Protein AF-A0A923R346-F1 (afdb_monomer_lite)

pLDDT: mean 83.16, std 16.57, range [43.59, 98.19]

Radius of gyration: 21.95 Å; chains: 1; bounding box: 58×22×56 Å

Structure (mmCIF, N/CA/C/O backbone):
data_AF-A0A923R346-F1
#
_entry.id   AF-A0A923R346-F1
#
loop_
_atom_site.group_PDB
_atom_site.id
_atom_site.type_symbol
_atom_site.label_atom_id
_atom_site.label_alt_id
_atom_site.label_comp_id
_atom_site.label_asym_id
_atom_site.label_entity_id
_atom_site.label_seq_id
_atom_site.pdbx_PDB_ins_code
_atom_site.Cartn_x
_atom_site.Cartn_y
_atom_site.Cartn_z
_atom_site.occupancy
_atom_site.B_iso_or_equiv
_atom_site.auth_seq_id
_atom_site.auth_comp_id
_atom_site.auth_asym_id
_atom_site.auth_atom_id
_atom_site.pdbx_PDB_model_num
ATOM 1 N N . MET A 1 1 ? 4.364 10.443 -22.339 1.00 51.78 1 MET A N 1
ATOM 2 C CA . MET A 1 1 ? 5.314 10.294 -23.457 1.00 51.78 1 MET A CA 1
ATOM 3 C C . MET A 1 1 ? 6.487 11.212 -23.181 1.00 51.78 1 MET A C 1
ATOM 5 O O . MET A 1 1 ? 6.257 12.405 -23.038 1.00 51.78 1 MET A O 1
ATOM 9 N N . ILE A 1 2 ? 7.691 10.66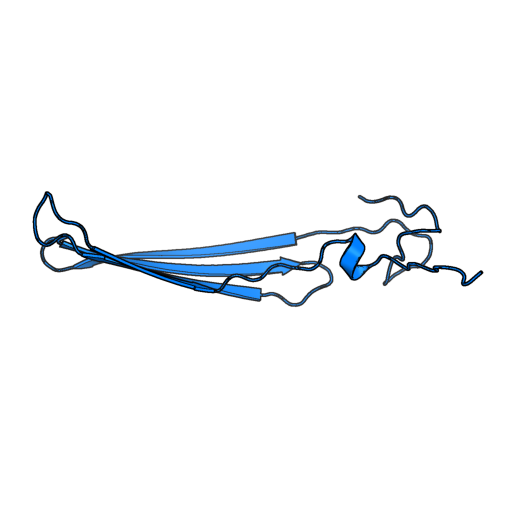5 -23.014 1.00 56.53 2 ILE A N 1
ATOM 10 C CA . ILE A 1 2 ? 8.919 11.462 -22.897 1.00 56.53 2 ILE A CA 1
ATOM 11 C C . ILE A 1 2 ? 9.690 11.306 -24.205 1.00 56.53 2 ILE A C 1
ATOM 13 O O . ILE A 1 2 ? 9.828 10.184 -24.697 1.00 56.53 2 ILE A O 1
ATOM 17 N N . ILE A 1 3 ? 10.138 12.427 -24.769 1.00 57.97 3 ILE A N 1
ATOM 18 C CA . ILE A 1 3 ? 10.929 12.471 -26.000 1.00 57.97 3 ILE A CA 1
ATOM 19 C C . ILE A 1 3 ? 12.411 12.441 -25.591 1.00 57.97 3 ILE A C 1
ATOM 21 O O . ILE A 1 3 ? 12.866 13.384 -24.945 1.00 57.97 3 ILE A O 1
ATOM 25 N N . PRO A 1 4 ? 13.156 11.360 -25.873 1.00 54.12 4 PRO A N 1
ATOM 26 C CA . PRO A 1 4 ? 14.572 11.270 -25.567 1.00 54.12 4 PRO A CA 1
ATOM 27 C C . PRO A 1 4 ? 15.369 12.105 -26.572 1.00 54.12 4 PRO A C 1
ATOM 29 O O . PRO A 1 4 ? 15.370 11.820 -27.764 1.00 54.12 4 PRO A O 1
ATOM 32 N N . ASP A 1 5 ? 16.075 13.114 -26.069 1.00 54.78 5 ASP A N 1
ATOM 33 C CA . ASP A 1 5 ? 16.935 14.035 -26.833 1.00 54.78 5 ASP A CA 1
ATOM 34 C C . ASP A 1 5 ? 18.344 13.458 -27.107 1.00 54.78 5 ASP A C 1
ATOM 36 O O . ASP A 1 5 ? 19.320 14.170 -27.298 1.00 54.78 5 ASP A O 1
ATOM 40 N N . GLY A 1 6 ? 18.509 12.135 -27.009 1.00 52.78 6 GLY A N 1
ATOM 41 C CA . GLY A 1 6 ? 19.792 11.457 -27.238 1.00 52.78 6 GLY A CA 1
ATOM 42 C C . GLY A 1 6 ? 20.893 11.682 -26.184 1.00 52.78 6 GLY A C 1
ATOM 43 O O . GLY A 1 6 ? 21.781 10.842 -26.099 1.00 52.78 6 GLY A O 1
ATOM 44 N N . ASN A 1 7 ? 20.823 12.725 -25.343 1.00 53.69 7 ASN A N 1
ATOM 45 C CA . ASN A 1 7 ? 21.867 13.048 -24.352 1.00 53.69 7 ASN A CA 1
ATOM 46 C C . ASN A 1 7 ? 21.560 12.628 -22.900 1.00 53.69 7 ASN A C 1
ATOM 48 O O . ASN A 1 7 ? 22.478 12.240 -22.186 1.00 53.69 7 ASN A O 1
ATOM 52 N N . TYR A 1 8 ? 20.300 12.698 -22.442 1.00 55.03 8 TYR A N 1
ATOM 53 C CA . TYR A 1 8 ? 19.972 12.568 -21.005 1.00 55.03 8 TYR A CA 1
ATOM 54 C C . TYR A 1 8 ? 19.065 11.393 -20.626 1.00 55.03 8 TYR A C 1
ATOM 56 O O . TYR A 1 8 ? 19.003 11.053 -19.449 1.00 55.03 8 TYR A O 1
ATOM 64 N N . PHE A 1 9 ? 18.368 10.761 -21.575 1.00 58.47 9 PHE A N 1
ATOM 65 C CA . PHE A 1 9 ? 17.452 9.646 -21.299 1.00 58.47 9 PHE A CA 1
ATOM 66 C C . PHE A 1 9 ? 17.705 8.492 -22.267 1.00 58.47 9 PHE A C 1
ATOM 68 O O . PHE A 1 9 ? 17.550 8.653 -23.479 1.00 58.47 9 PHE A O 1
ATOM 75 N N . ILE A 1 10 ? 18.058 7.323 -21.732 1.00 64.06 10 ILE A N 1
ATOM 76 C CA . ILE A 1 10 ? 18.225 6.095 -22.512 1.00 64.06 10 ILE A CA 1
ATOM 77 C C . ILE A 1 10 ? 16.926 5.301 -22.453 1.00 64.06 10 ILE A C 1
ATOM 79 O O . ILE A 1 10 ? 16.426 4.979 -21.379 1.00 64.06 10 ILE A O 1
ATOM 83 N N . ASN A 1 11 ? 16.379 4.950 -23.615 1.00 65.81 11 ASN A N 1
ATOM 84 C CA . ASN A 1 11 ? 15.325 3.948 -23.674 1.00 65.81 11 ASN A CA 1
ATOM 85 C C . ASN A 1 11 ? 15.960 2.554 -23.483 1.00 65.81 11 ASN A C 1
ATOM 87 O O . ASN A 1 11 ? 16.752 2.153 -24.339 1.00 65.81 11 ASN A O 1
ATOM 91 N N . PRO A 1 12 ? 15.636 1.820 -22.399 1.00 64.69 12 PRO A N 1
ATOM 92 C CA . PRO A 1 12 ? 16.261 0.532 -22.089 1.00 64.69 12 PRO A CA 1
ATOM 93 C C . PRO A 1 12 ? 15.865 -0.588 -23.064 1.00 64.69 12 PRO A C 1
ATOM 95 O O . PRO A 1 12 ? 16.568 -1.587 -23.154 1.00 64.69 12 PRO A O 1
ATOM 98 N N . GLU A 1 13 ? 14.749 -0.442 -23.788 1.00 68.31 13 GLU A N 1
ATOM 99 C CA . GLU A 1 13 ? 14.229 -1.459 -24.713 1.00 68.31 13 GLU A CA 1
ATOM 100 C C . GLU A 1 13 ? 14.541 -1.149 -26.183 1.00 68.31 13 GLU A C 1
ATOM 102 O O . GLU A 1 13 ? 14.651 -2.055 -27.007 1.00 68.31 13 GLU A O 1
ATOM 107 N N . SER A 1 14 ? 14.633 0.127 -26.564 1.00 69.56 14 SER A N 1
ATOM 108 C CA . SER A 1 14 ? 14.859 0.533 -27.959 1.00 69.56 14 SER A CA 1
ATOM 109 C C . SER A 1 14 ? 15.602 1.870 -28.045 1.00 69.56 14 SER A C 1
ATOM 111 O O . SER A 1 14 ? 14.957 2.925 -28.014 1.00 69.56 14 SER A O 1
ATOM 113 N N . PRO A 1 15 ? 16.940 1.852 -28.192 1.00 66.75 15 PRO A N 1
ATOM 114 C CA . PRO A 1 15 ? 17.745 3.061 -28.356 1.00 66.75 15 PRO A CA 1
ATOM 115 C C . PRO A 1 15 ? 17.210 3.960 -29.486 1.00 66.75 15 PRO A C 1
ATOM 117 O O . PRO A 1 15 ? 16.891 3.478 -30.571 1.00 66.75 15 PRO A O 1
ATOM 120 N N . GLY A 1 16 ? 17.067 5.264 -29.226 1.00 64.25 16 GLY A N 1
ATOM 121 C CA . GLY A 1 16 ? 16.582 6.251 -30.206 1.00 64.25 16 GLY A CA 1
ATOM 122 C C . GLY A 1 16 ? 15.057 6.351 -30.375 1.00 64.25 16 GLY A C 1
ATOM 123 O O . GLY A 1 16 ? 14.590 7.187 -31.145 1.00 64.25 16 GLY A O 1
ATOM 124 N N . LYS A 1 17 ? 14.258 5.544 -29.658 1.00 67.62 17 LYS A N 1
ATOM 125 C CA . LYS A 1 17 ? 12.786 5.656 -29.634 1.00 67.62 17 LYS A CA 1
ATOM 126 C C . LYS A 1 17 ? 12.267 6.252 -28.330 1.00 67.62 17 LYS A C 1
ATOM 128 O O . LYS A 1 17 ? 12.860 6.059 -27.272 1.00 67.62 17 LYS A O 1
ATOM 133 N N . ASN A 1 18 ? 11.098 6.896 -28.402 1.00 68.19 18 ASN A N 1
ATOM 134 C CA . ASN A 1 18 ? 10.416 7.499 -27.253 1.00 68.19 18 ASN A CA 1
ATOM 135 C C . ASN A 1 18 ? 10.268 6.534 -26.069 1.00 68.19 18 ASN A C 1
ATOM 137 O O . ASN A 1 18 ? 9.796 5.410 -26.244 1.00 68.19 18 ASN A O 1
ATOM 141 N N . LEU A 1 19 ? 10.617 7.000 -24.866 1.00 71.94 19 LEU A N 1
ATOM 142 C CA . LEU A 1 19 ? 10.403 6.255 -23.630 1.00 71.94 19 LEU A CA 1
ATOM 143 C C . LEU A 1 19 ? 8.918 6.354 -23.258 1.00 71.94 19 LEU A C 1
ATOM 145 O O . LEU A 1 19 ? 8.409 7.413 -22.864 1.00 71.94 19 LEU A O 1
ATOM 149 N N . GLN A 1 20 ? 8.208 5.246 -23.438 1.00 74.56 20 GLN A N 1
ATOM 150 C CA . GLN A 1 20 ? 6.834 5.083 -22.977 1.00 74.56 20 GLN A CA 1
ATOM 151 C C . GLN A 1 20 ? 6.874 4.597 -21.532 1.00 74.56 20 GLN A C 1
ATOM 153 O O . GLN A 1 20 ? 7.674 3.738 -21.191 1.00 74.56 20 GLN A O 1
ATOM 158 N N . TYR A 1 21 ? 6.037 5.177 -20.679 1.00 80.25 21 TYR A N 1
ATOM 159 C CA . TYR A 1 21 ? 5.972 4.829 -19.266 1.00 80.25 21 TYR A CA 1
ATOM 160 C C . TYR A 1 21 ? 4.517 4.746 -18.839 1.00 80.25 21 TYR A C 1
ATOM 162 O O . TYR A 1 21 ? 3.757 5.697 -19.042 1.00 80.25 21 TYR A O 1
ATOM 170 N N . TRP A 1 22 ? 4.151 3.644 -18.194 1.00 87.38 22 TRP A N 1
ATOM 171 C CA . TRP A 1 22 ? 2.868 3.506 -17.526 1.00 87.38 22 TRP A CA 1
ATOM 172 C C . TRP A 1 22 ? 3.030 2.948 -16.113 1.00 87.38 22 TRP A C 1
ATOM 174 O O . TRP A 1 22 ? 3.972 2.223 -15.778 1.00 87.38 22 TRP A O 1
ATOM 184 N N . LYS A 1 23 ? 2.058 3.295 -15.273 1.00 90.94 23 LYS A N 1
ATOM 185 C CA . LYS A 1 23 ? 1.899 2.757 -13.930 1.00 90.94 23 LYS A CA 1
ATOM 186 C C . LYS A 1 23 ? 0.429 2.438 -13.719 1.00 90.94 23 LYS A C 1
ATOM 188 O O . LYS A 1 23 ? -0.430 3.262 -14.017 1.00 90.94 23 LYS A O 1
ATOM 193 N N . VAL A 1 24 ? 0.154 1.260 -13.181 1.00 95.19 24 VAL A N 1
ATOM 194 C CA . VAL A 1 24 ? -1.185 0.844 -12.768 1.00 95.19 24 VAL A CA 1
ATOM 195 C C . VAL A 1 24 ? -1.125 0.380 -11.324 1.00 95.19 24 VAL A C 1
ATOM 197 O O . VAL A 1 24 ? -0.088 -0.072 -10.841 1.00 95.19 24 VAL A O 1
ATOM 200 N N . GLY A 1 25 ? -2.230 0.494 -10.609 1.00 94.94 25 GLY A N 1
ATOM 201 C CA . GLY A 1 25 ? -2.314 -0.014 -9.254 1.00 94.94 25 GLY A CA 1
ATOM 202 C C . GLY A 1 25 ? -3.749 -0.288 -8.862 1.00 94.94 25 GLY A C 1
ATOM 203 O O . GLY A 1 25 ? -4.683 0.266 -9.437 1.00 94.94 25 GLY A O 1
ATOM 204 N N . GLY A 1 26 ? -3.898 -1.151 -7.870 1.00 97.31 26 GLY A N 1
ATOM 205 C CA . GLY A 1 26 ? -5.171 -1.500 -7.267 1.00 97.31 26 GLY A CA 1
ATOM 206 C C . GLY A 1 26 ? -5.026 -1.570 -5.757 1.00 97.31 26 GLY A C 1
ATOM 207 O O . GLY A 1 26 ? -3.930 -1.773 -5.227 1.00 97.31 26 GLY A O 1
ATOM 208 N N . PHE A 1 27 ? -6.132 -1.389 -5.048 1.00 97.25 27 PHE A N 1
ATOM 209 C CA . PHE A 1 27 ? -6.156 -1.566 -3.606 1.00 97.25 27 PHE A CA 1
ATOM 210 C C . PHE A 1 27 ? -7.464 -2.197 -3.158 1.00 97.25 27 PHE A C 1
ATOM 212 O O . PHE A 1 27 ? -8.506 -2.030 -3.789 1.00 97.25 27 PHE A O 1
ATOM 219 N N . VAL A 1 28 ? -7.388 -2.899 -2.036 1.00 98.19 28 VAL A N 1
ATOM 220 C CA . VAL A 1 28 ? -8.541 -3.407 -1.302 1.00 98.19 28 VAL A CA 1
ATOM 221 C C . VAL A 1 28 ? -8.473 -2.890 0.125 1.00 98.19 28 VAL A C 1
ATOM 223 O O . VAL A 1 28 ? -7.394 -2.763 0.709 1.00 98.19 28 VAL A O 1
ATOM 226 N N . GLN A 1 29 ? -9.632 -2.560 0.681 1.00 97.69 29 GLN A N 1
ATOM 227 C CA . GLN A 1 29 ? -9.753 -2.027 2.029 1.00 97.69 29 GLN A CA 1
ATOM 228 C C . GLN A 1 29 ? -10.883 -2.738 2.763 1.00 97.69 29 GLN A C 1
ATOM 230 O O . GLN A 1 29 ? -12.003 -2.815 2.267 1.00 97.69 29 GLN A O 1
ATOM 235 N N . ALA A 1 30 ? -10.592 -3.189 3.978 1.00 98.00 30 ALA A N 1
ATOM 236 C CA . ALA A 1 30 ? -11.567 -3.743 4.901 1.00 98.00 30 ALA A CA 1
ATOM 237 C C . ALA A 1 30 ? -11.571 -2.918 6.189 1.00 98.00 30 ALA A C 1
ATOM 239 O O . ALA A 1 30 ? -10.525 -2.521 6.706 1.00 98.00 30 ALA A O 1
ATOM 240 N N . THR A 1 31 ? -12.762 -2.633 6.706 1.00 97.81 31 THR A N 1
ATOM 241 C CA . THR A 1 31 ? -12.938 -1.935 7.982 1.00 97.81 31 THR A CA 1
ATOM 242 C C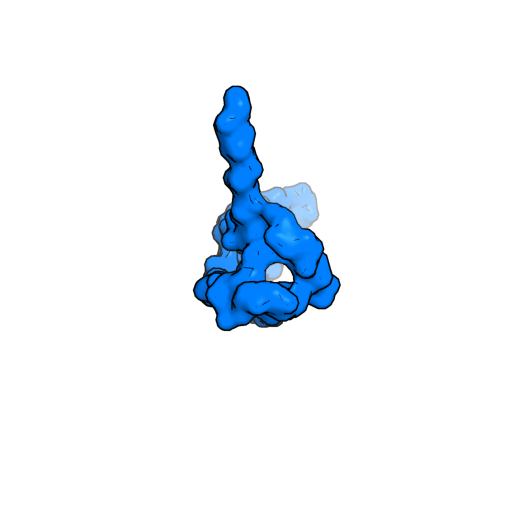 . THR A 1 31 ? -13.913 -2.722 8.826 1.00 97.81 31 THR A C 1
ATOM 244 O O . THR A 1 31 ? -14.963 -3.122 8.329 1.00 97.81 31 THR A O 1
ATOM 247 N N . LYS A 1 32 ? -13.573 -2.931 10.094 1.00 97.06 32 LYS A N 1
ATOM 248 C CA . LYS A 1 32 ? -14.445 -3.607 11.043 1.00 97.06 32 LYS A CA 1
ATOM 249 C C . LYS A 1 32 ? -14.482 -2.850 12.358 1.00 97.06 32 LYS A C 1
ATOM 251 O O . LYS A 1 32 ? -13.463 -2.333 12.817 1.00 97.06 32 LYS A O 1
ATOM 256 N N . TYR A 1 33 ? -15.677 -2.79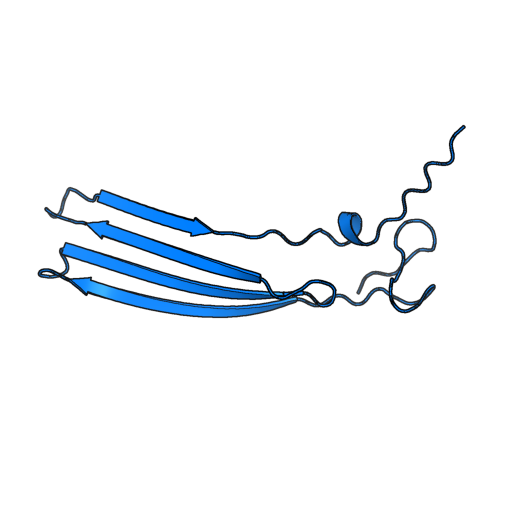3 12.921 1.00 96.75 33 TYR A N 1
ATOM 257 C CA . TYR A 1 33 ? -15.956 -2.206 14.217 1.00 96.75 33 TYR A CA 1
ATOM 258 C C . TYR A 1 33 ? -16.177 -3.331 15.229 1.00 96.75 33 TYR A C 1
ATOM 260 O O . TYR A 1 33 ? -16.698 -4.395 14.885 1.00 96.75 33 TYR A O 1
ATOM 268 N N . PHE A 1 34 ? -15.717 -3.115 16.454 1.00 94.12 34 PHE A N 1
ATOM 269 C CA . PHE A 1 34 ? -15.795 -4.064 17.556 1.00 94.12 34 PHE A CA 1
ATOM 270 C C . PHE A 1 34 ? -16.135 -3.327 18.852 1.00 94.12 34 PHE A C 1
ATOM 272 O O . PHE A 1 34 ? -15.840 -2.138 18.980 1.00 94.12 34 PHE A O 1
ATOM 279 N N . VAL A 1 35 ? -16.679 -4.074 19.820 1.00 90.62 35 VAL A N 1
ATOM 280 C CA . VAL A 1 35 ? -16.995 -3.608 21.183 1.00 90.62 35 VAL A CA 1
ATOM 281 C C . VAL A 1 35 ? -17.850 -2.338 21.148 1.00 90.62 35 VAL A C 1
ATOM 283 O O . VAL A 1 35 ? -17.359 -1.255 21.450 1.00 90.62 35 VAL A O 1
ATOM 286 N N . ASP A 1 36 ? -19.108 -2.469 20.720 1.00 91.31 36 ASP A N 1
ATOM 287 C CA . ASP A 1 36 ? -20.064 -1.353 20.606 1.00 91.31 36 ASP A CA 1
ATOM 288 C C . ASP A 1 36 ? -19.481 -0.138 19.861 1.00 91.31 36 ASP A C 1
ATOM 290 O O . ASP A 1 36 ? -19.550 1.001 20.320 1.00 91.31 36 ASP A O 1
ATOM 294 N N . ASP A 1 37 ? -18.819 -0.410 18.733 1.00 90.75 37 ASP A N 1
ATOM 295 C CA . ASP A 1 37 ? -18.135 0.562 17.871 1.00 90.75 37 ASP A CA 1
ATOM 296 C C . ASP A 1 37 ? -16.983 1.355 18.515 1.00 90.75 37 ASP A C 1
ATOM 298 O O . ASP A 1 37 ? -16.430 2.266 17.891 1.00 90.75 37 ASP A O 1
ATOM 302 N N . LYS A 1 38 ? -16.538 0.978 19.720 1.00 94.12 38 LYS A N 1
ATOM 303 C CA . LYS A 1 38 ? -15.412 1.626 20.411 1.00 94.12 38 LYS A CA 1
ATOM 304 C C . LYS A 1 38 ? -14.065 1.296 19.789 1.00 94.12 38 LYS A C 1
ATOM 306 O O . LYS A 1 38 ? -13.125 2.069 19.944 1.00 94.12 38 LYS A O 1
ATOM 311 N N . ILE A 1 39 ? -13.928 0.159 19.108 1.00 96.06 39 ILE A N 1
ATOM 312 C CA . ILE A 1 39 ? -12.692 -0.220 18.418 1.00 96.06 39 ILE A CA 1
ATOM 313 C C . ILE A 1 39 ? -12.962 -0.292 16.922 1.00 96.06 39 ILE A C 1
ATOM 315 O O . ILE A 1 39 ? -13.739 -1.119 16.455 1.00 96.06 39 ILE A O 1
ATOM 319 N N . LYS A 1 40 ? -12.253 0.527 16.151 1.00 97.19 40 LYS A N 1
ATOM 320 C CA . LYS A 1 40 ? -12.256 0.492 14.690 1.00 97.19 40 LYS A CA 1
ATOM 321 C C . LYS A 1 40 ? -10.918 -0.026 14.191 1.00 97.19 40 LYS A C 1
ATOM 323 O O . LYS A 1 40 ? -9.888 0.608 14.404 1.00 97.19 40 LYS A O 1
ATOM 328 N N . ILE A 1 41 ? -10.947 -1.133 13.463 1.00 97.62 41 ILE A N 1
ATOM 329 C CA . ILE A 1 41 ? -9.782 -1.681 12.770 1.00 97.62 41 ILE A CA 1
ATOM 330 C C . ILE A 1 41 ? -9.960 -1.454 11.274 1.00 97.62 41 ILE A C 1
ATOM 332 O O . ILE A 1 41 ? -11.011 -1.744 10.701 1.00 97.62 41 ILE A O 1
ATOM 336 N N . ASN A 1 42 ? -8.926 -0.930 10.632 1.00 98.12 42 ASN A N 1
ATOM 337 C CA . ASN A 1 42 ? -8.862 -0.721 9.197 1.00 98.12 42 ASN A CA 1
ATOM 338 C C . ASN A 1 42 ? -7.611 -1.396 8.643 1.00 98.12 42 ASN A C 1
ATOM 340 O O . ASN A 1 42 ? -6.502 -1.110 9.091 1.00 98.12 42 ASN A O 1
ATOM 344 N N . ALA A 1 43 ? -7.797 -2.255 7.649 1.00 97.62 43 ALA A N 1
ATOM 345 C CA . ALA A 1 43 ? -6.724 -2.893 6.909 1.00 97.62 43 ALA A CA 1
ATOM 346 C C . ALA A 1 43 ? -6.844 -2.515 5.433 1.00 97.62 43 ALA A C 1
ATOM 348 O O . ALA A 1 43 ? -7.934 -2.524 4.859 1.00 97.62 43 ALA A O 1
ATOM 349 N N . VAL A 1 44 ? -5.717 -2.169 4.825 1.00 97.88 44 VAL A N 1
ATOM 350 C CA . VAL A 1 44 ? -5.603 -1.838 3.409 1.00 97.88 44 VAL A CA 1
ATOM 351 C C . VAL A 1 44 ? -4.438 -2.610 2.828 1.00 97.88 44 VAL A C 1
ATOM 353 O O . VAL A 1 44 ? -3.356 -2.657 3.413 1.00 97.88 44 VAL A O 1
ATOM 356 N N . LEU A 1 45 ? -4.660 -3.177 1.652 1.00 97.38 45 LEU A N 1
ATOM 357 C CA . LEU A 1 45 ? -3.624 -3.798 0.854 1.00 97.38 45 LEU A CA 1
ATOM 358 C C . LEU A 1 45 ? -3.616 -3.137 -0.517 1.00 97.38 45 LEU A C 1
ATOM 360 O O . LEU A 1 45 ? -4.642 -3.103 -1.195 1.00 97.38 45 LEU A O 1
ATOM 364 N N . ARG A 1 46 ? -2.468 -2.592 -0.914 1.00 97.19 46 ARG A N 1
ATOM 365 C CA . ARG A 1 46 ? -2.289 -1.929 -2.206 1.00 97.19 46 ARG A CA 1
ATOM 366 C C . ARG A 1 46 ? -1.196 -2.621 -3.007 1.00 97.19 46 ARG A C 1
ATOM 368 O O . ARG A 1 46 ? -0.156 -2.963 -2.455 1.00 97.19 46 ARG A O 1
ATOM 375 N N . ILE A 1 47 ? -1.427 -2.790 -4.303 1.00 96.19 47 ILE A N 1
ATOM 376 C CA . ILE A 1 47 ? -0.442 -3.283 -5.264 1.00 96.19 47 ILE A CA 1
ATOM 377 C C . ILE A 1 47 ? -0.255 -2.213 -6.330 1.00 96.19 47 ILE A C 1
ATOM 379 O O . ILE A 1 47 ? -1.224 -1.751 -6.930 1.00 96.19 47 ILE A O 1
ATOM 383 N N . ASP A 1 48 ? 0.992 -1.839 -6.585 1.00 96.06 48 ASP A N 1
ATOM 384 C CA . ASP A 1 48 ? 1.365 -0.933 -7.667 1.00 96.06 48 ASP A CA 1
ATOM 385 C C . ASP A 1 48 ? 2.328 -1.642 -8.617 1.00 96.06 48 ASP A C 1
ATOM 387 O O . ASP A 1 48 ? 3.332 -2.194 -8.172 1.00 96.06 48 ASP A O 1
ATOM 391 N N . LYS A 1 49 ? 2.059 -1.586 -9.922 1.00 93.62 49 LYS A N 1
ATOM 392 C CA . LYS A 1 49 ? 2.948 -2.049 -10.990 1.00 93.62 49 LYS A CA 1
ATOM 393 C C . LYS A 1 49 ? 3.361 -0.868 -11.852 1.00 93.62 49 LYS A C 1
ATOM 395 O O . LYS A 1 49 ? 2.544 -0.059 -12.283 1.00 93.62 49 LYS A O 1
ATOM 400 N N . ASN A 1 50 ? 4.651 -0.799 -12.112 1.00 91.31 50 ASN A N 1
ATOM 401 C CA . ASN A 1 50 ? 5.267 0.140 -13.029 1.00 91.31 50 ASN A CA 1
ATOM 402 C C . ASN A 1 50 ? 5.842 -0.673 -14.196 1.00 91.31 50 ASN A C 1
ATOM 404 O O . ASN A 1 50 ? 6.312 -1.788 -13.974 1.00 91.31 50 ASN A O 1
ATOM 408 N N . GLN A 1 51 ? 5.767 -0.148 -15.417 1.00 86.94 51 GLN A N 1
ATOM 409 C CA . GLN A 1 51 ? 6.202 -0.833 -16.637 1.00 86.94 51 GLN A CA 1
ATOM 410 C C . GLN A 1 51 ? 7.570 -1.517 -16.492 1.00 86.94 51 GLN A C 1
ATOM 412 O O . GLN A 1 51 ? 7.700 -2.691 -16.827 1.00 86.94 51 GLN A O 1
ATOM 417 N N . TYR A 1 52 ? 8.545 -0.817 -15.909 1.00 84.31 52 TYR A N 1
ATOM 418 C CA . TYR A 1 52 ? 9.939 -1.267 -15.839 1.00 84.31 52 TYR A CA 1
ATOM 419 C C . TYR A 1 52 ? 10.373 -1.805 -14.469 1.00 84.31 52 TYR A C 1
ATOM 421 O O . TYR A 1 52 ? 11.532 -2.157 -14.287 1.00 84.31 52 TYR A O 1
ATOM 429 N N . PHE A 1 53 ? 9.467 -1.862 -13.490 1.00 87.94 53 PHE A N 1
ATOM 430 C CA . PHE A 1 53 ? 9.785 -2.330 -12.138 1.00 87.94 53 PHE A CA 1
ATOM 431 C C . PHE A 1 53 ? 8.819 -3.419 -11.690 1.00 87.94 53 PHE A C 1
ATOM 433 O O . PHE A 1 53 ? 7.656 -3.459 -12.101 1.00 87.94 53 PHE A O 1
ATOM 440 N N . ASP A 1 54 ? 9.275 -4.299 -10.806 1.00 92.06 54 ASP A N 1
ATOM 441 C CA . ASP A 1 54 ? 8.410 -5.327 -10.236 1.00 92.06 54 ASP A CA 1
ATOM 442 C C . ASP A 1 54 ? 7.236 -4.720 -9.465 1.00 92.06 54 ASP A C 1
ATOM 444 O O . ASP A 1 54 ? 7.385 -3.656 -8.851 1.00 92.06 54 ASP A O 1
ATOM 448 N N . PRO A 1 55 ? 6.063 -5.378 -9.480 1.00 93.62 55 PRO A N 1
ATOM 449 C CA . PRO A 1 55 ? 4.950 -4.940 -8.662 1.00 93.62 55 PRO A CA 1
ATOM 450 C C . PRO A 1 55 ? 5.343 -4.890 -7.180 1.00 93.62 55 PRO A C 1
ATOM 452 O O . PRO A 1 55 ? 6.087 -5.739 -6.685 1.00 93.62 55 PRO A O 1
ATOM 455 N N . LYS A 1 56 ? 4.832 -3.893 -6.456 1.00 95.75 56 LYS A N 1
ATOM 456 C CA . LYS A 1 56 ? 5.124 -3.689 -5.033 1.00 95.75 56 LYS A CA 1
ATOM 457 C C . LYS A 1 56 ? 3.852 -3.705 -4.207 1.00 95.75 56 LYS A C 1
ATOM 459 O O . LYS A 1 56 ? 2.878 -3.028 -4.539 1.00 95.75 56 LYS A O 1
ATOM 464 N N . LEU A 1 57 ? 3.901 -4.483 -3.129 1.00 95.88 57 LEU A N 1
ATOM 465 C CA . LEU A 1 57 ? 2.843 -4.612 -2.139 1.00 95.88 57 LEU A CA 1
ATOM 466 C C . LEU A 1 57 ? 3.050 -3.579 -1.028 1.00 95.88 57 LEU A C 1
ATOM 468 O O . LEU A 1 57 ? 4.133 -3.487 -0.457 1.00 95.88 57 LEU A O 1
ATOM 472 N N . ASN A 1 58 ? 2.002 -2.827 -0.711 1.00 96.44 58 ASN A N 1
ATOM 473 C CA . ASN A 1 58 ? 2.000 -1.780 0.303 1.00 96.44 58 ASN A CA 1
ATOM 474 C C . ASN A 1 58 ? 0.864 -2.057 1.303 1.00 96.44 58 ASN A C 1
ATOM 476 O O . ASN A 1 58 ? -0.280 -1.645 1.068 1.00 96.44 58 ASN A O 1
ATOM 480 N N . PRO A 1 59 ? 1.132 -2.817 2.380 1.00 97.19 59 PRO A N 1
ATOM 481 C CA . PRO A 1 59 ? 0.162 -3.056 3.439 1.00 97.19 59 PRO A CA 1
ATOM 482 C C . PRO A 1 59 ? 0.056 -1.861 4.396 1.00 97.19 59 PRO A C 1
ATOM 484 O O . PRO A 1 59 ? 1.048 -1.216 4.748 1.00 97.19 59 PRO A O 1
ATOM 487 N N . ARG A 1 60 ? -1.160 -1.606 4.884 1.00 97.75 60 ARG A N 1
ATOM 488 C CA . ARG A 1 60 ? -1.442 -0.673 5.978 1.00 97.75 60 ARG A CA 1
ATOM 489 C C . ARG A 1 60 ? -2.475 -1.271 6.918 1.00 97.75 60 ARG A C 1
ATOM 491 O O . ARG A 1 60 ? -3.540 -1.695 6.483 1.00 97.75 60 ARG A O 1
ATOM 498 N N . ILE A 1 61 ? -2.201 -1.203 8.212 1.00 97.44 61 ILE A N 1
ATOM 499 C CA . ILE A 1 61 ? -3.156 -1.514 9.269 1.00 97.44 61 ILE A CA 1
ATOM 500 C C . ILE A 1 61 ? -3.253 -0.332 10.230 1.00 97.44 61 ILE A C 1
ATOM 502 O O . ILE A 1 61 ? -2.255 0.292 10.584 1.00 97.44 61 ILE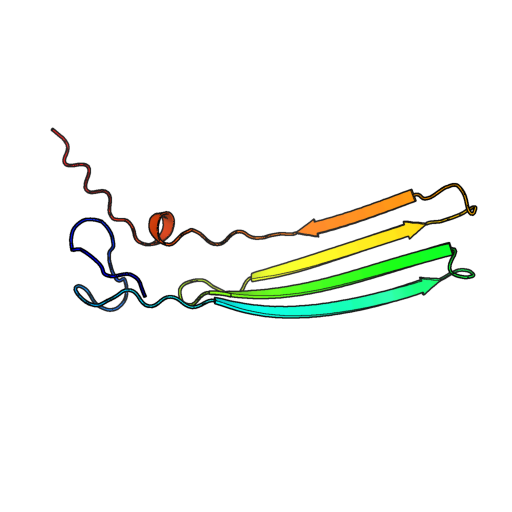 A O 1
ATOM 506 N N . SER A 1 62 ? -4.467 0.014 10.639 1.00 97.56 62 SER A N 1
ATOM 507 C CA . SER A 1 62 ? -4.704 1.023 11.667 1.00 97.56 62 SER A CA 1
ATOM 508 C C . SER A 1 62 ? -5.812 0.594 12.612 1.00 97.56 62 SER A C 1
ATOM 510 O O . SER A 1 62 ? -6.781 -0.048 12.212 1.00 97.56 62 SER A O 1
ATOM 512 N N . ILE A 1 63 ? -5.640 0.952 13.876 1.00 97.31 63 ILE A N 1
ATOM 513 C CA . ILE A 1 63 ? -6.563 0.682 14.966 1.00 97.31 63 ILE A CA 1
ATOM 514 C C . ILE A 1 63 ? -6.862 2.018 15.631 1.00 97.31 63 ILE A C 1
ATOM 516 O O . ILE A 1 63 ? -5.955 2.792 15.944 1.00 97.31 63 ILE A O 1
ATOM 520 N N . VAL A 1 64 ? -8.143 2.288 15.831 1.00 96.94 64 VAL A N 1
ATOM 521 C CA . VAL A 1 64 ? -8.634 3.417 16.612 1.00 96.94 64 VAL A CA 1
ATOM 522 C C . VAL A 1 64 ? -9.442 2.853 17.764 1.00 96.94 64 VAL A C 1
ATOM 524 O O . VAL A 1 64 ? -10.356 2.067 17.538 1.00 96.94 64 VAL A O 1
ATOM 527 N N . TYR A 1 65 ? -9.095 3.250 18.980 1.00 95.88 65 TYR A N 1
ATOM 528 C CA . TYR A 1 65 ? -9.836 2.924 20.185 1.00 95.88 65 TYR A CA 1
ATOM 529 C C . TYR A 1 65 ? -10.403 4.197 20.804 1.00 95.88 65 TYR A C 1
ATOM 531 O O . TYR A 1 65 ? -9.667 5.137 21.106 1.00 95.88 65 TYR A O 1
ATOM 539 N N . THR A 1 66 ? -11.711 4.204 21.006 1.00 95.50 66 THR A N 1
ATOM 540 C CA . THR A 1 66 ? -12.490 5.306 21.559 1.00 95.50 66 THR A CA 1
ATOM 541 C C . THR A 1 66 ? -13.166 4.814 22.842 1.00 95.50 66 THR A C 1
ATOM 543 O O . THR A 1 66 ? -14.321 4.389 22.802 1.00 95.50 66 THR A O 1
ATOM 546 N N . PRO A 1 67 ? -12.457 4.801 23.988 1.00 89.94 67 PRO A N 1
ATOM 547 C CA . PRO A 1 67 ? -13.031 4.357 25.260 1.00 89.94 67 PRO A CA 1
ATOM 548 C C . PRO A 1 67 ? -14.219 5.219 25.701 1.00 89.94 67 PRO A C 1
ATOM 550 O O . PRO A 1 67 ? -15.200 4.694 26.221 1.00 89.94 67 PRO A O 1
ATOM 553 N N . GLU A 1 68 ? -14.125 6.528 25.459 1.00 90.25 68 GLU A N 1
ATOM 554 C CA . GLU A 1 68 ? -15.110 7.545 25.821 1.00 90.25 68 GLU A CA 1
ATOM 555 C C . GLU A 1 68 ? -15.233 8.545 24.668 1.00 90.25 68 GLU A C 1
ATOM 557 O O . GLU A 1 68 ? -14.268 8.757 23.931 1.00 90.25 68 GLU A O 1
ATOM 562 N N . LYS A 1 69 ? -16.376 9.228 24.522 1.00 85.75 69 LYS A N 1
ATOM 563 C CA . LYS A 1 69 ? -16.635 10.114 23.363 1.00 85.75 69 LYS A CA 1
ATOM 564 C C . LYS A 1 69 ? -15.572 11.203 23.138 1.00 85.75 69 LYS A C 1
ATOM 566 O O . LYS A 1 69 ? -15.440 11.708 22.026 1.00 85.75 69 LYS A O 1
ATOM 571 N N . LYS A 1 70 ? -14.824 11.578 24.182 1.00 92.19 70 LYS A N 1
ATOM 572 C CA . LYS A 1 70 ? -13.799 12.636 24.152 1.00 92.19 70 LYS A CA 1
ATOM 573 C C . LYS A 1 70 ? -12.357 12.123 24.066 1.00 92.19 70 LYS A C 1
ATOM 575 O O . LYS A 1 70 ? -11.450 12.933 23.894 1.00 92.19 70 LYS A O 1
ATOM 580 N N . HIS A 1 71 ? -12.126 10.814 24.152 1.00 92.31 71 HIS A N 1
ATOM 581 C CA . HIS A 1 71 ? -10.781 10.237 24.157 1.00 92.31 71 HIS A CA 1
ATOM 582 C C . HIS A 1 71 ? -10.628 9.240 23.016 1.00 92.31 71 HIS A C 1
ATOM 584 O O . HIS A 1 71 ? -11.412 8.307 22.889 1.00 92.31 71 HIS A O 1
ATOM 590 N N . ASN A 1 72 ? -9.607 9.440 22.182 1.00 93.62 72 ASN A N 1
ATOM 591 C CA . ASN A 1 72 ? -9.331 8.591 21.032 1.00 93.62 72 ASN A CA 1
ATOM 592 C C . ASN A 1 72 ? -7.844 8.252 20.997 1.00 93.62 72 ASN A C 1
ATOM 594 O O . ASN A 1 72 ? -7.000 9.144 20.945 1.00 93.62 72 ASN A O 1
ATOM 598 N N . PHE A 1 73 ? -7.538 6.964 20.971 1.00 96.19 73 PHE A N 1
ATOM 599 C CA . PHE A 1 73 ? -6.193 6.438 20.800 1.00 96.19 73 PHE A CA 1
ATOM 600 C C . PHE A 1 73 ? -6.083 5.832 19.409 1.00 96.19 73 PHE A C 1
ATOM 602 O O . PHE A 1 73 ? -6.962 5.086 18.979 1.00 96.19 73 PHE A O 1
ATOM 609 N N . ARG A 1 74 ? -5.014 6.158 18.682 1.00 96.19 74 ARG A N 1
ATOM 610 C CA . ARG A 1 74 ? -4.781 5.637 17.335 1.00 96.19 74 ARG A CA 1
ATOM 611 C C . ARG A 1 74 ? -3.388 5.046 17.238 1.00 96.19 74 ARG A C 1
ATOM 613 O O . ARG A 1 74 ? -2.410 5.726 17.524 1.00 96.19 74 ARG A O 1
ATOM 620 N N . ALA A 1 75 ? -3.324 3.816 16.751 1.00 97.44 75 ALA A N 1
ATOM 621 C CA . ALA A 1 75 ? -2.090 3.166 16.348 1.00 97.44 75 ALA A CA 1
ATOM 622 C C . ALA A 1 75 ? -2.201 2.773 14.875 1.00 97.44 75 ALA A C 1
ATOM 624 O O . ALA A 1 75 ? -3.242 2.298 14.420 1.00 97.44 75 ALA A O 1
ATOM 625 N N . SER A 1 76 ? -1.140 2.982 14.106 1.00 96.94 76 SER A N 1
ATOM 626 C CA . SER A 1 76 ? -1.110 2.588 12.702 1.00 96.94 76 SER A CA 1
ATOM 627 C C . SER A 1 76 ? 0.277 2.149 12.293 1.00 96.94 76 SER A C 1
ATOM 629 O O . SER A 1 76 ? 1.262 2.779 12.667 1.00 96.94 76 SER A O 1
ATOM 631 N N . PHE A 1 77 ? 0.324 1.117 11.466 1.00 96.81 77 PHE A N 1
ATOM 632 C CA . PHE A 1 77 ? 1.528 0.632 10.825 1.00 96.81 77 PHE A CA 1
ATOM 633 C C . PHE A 1 77 ? 1.288 0.573 9.319 1.00 96.81 77 PHE A C 1
ATOM 635 O O . PHE A 1 77 ? 0.271 0.048 8.861 1.00 96.81 77 PHE A O 1
ATOM 642 N N . GLN A 1 78 ? 2.208 1.135 8.541 1.00 96.38 78 GLN A N 1
ATOM 643 C CA . GLN A 1 78 ? 2.142 1.091 7.088 1.00 96.38 78 GLN A CA 1
ATOM 644 C C . GLN A 1 78 ? 3.531 0.925 6.498 1.00 96.38 78 GLN A C 1
ATOM 646 O O . GLN A 1 78 ? 4.490 1.533 6.972 1.00 96.38 78 GLN A O 1
ATOM 651 N N . GLN A 1 79 ? 3.607 0.145 5.429 1.00 94.62 79 GLN A N 1
ATOM 652 C CA . GLN A 1 79 ? 4.793 0.046 4.600 1.00 94.62 79 GLN A CA 1
ATOM 653 C C . GLN A 1 79 ? 4.491 0.683 3.246 1.00 94.62 79 GLN A C 1
ATOM 655 O O . GLN A 1 79 ? 3.482 0.378 2.610 1.00 94.62 79 GLN A O 1
ATOM 660 N N . GLY A 1 80 ? 5.359 1.605 2.839 1.00 91.06 80 GLY A N 1
ATOM 661 C CA . GLY A 1 80 ? 5.273 2.299 1.562 1.00 91.06 80 GLY A CA 1
ATOM 662 C C . GLY A 1 80 ? 6.531 2.072 0.737 1.00 91.06 80 GLY A C 1
ATOM 663 O O . GLY A 1 80 ? 7.630 1.994 1.283 1.00 91.06 80 GLY A O 1
ATOM 664 N N . TYR A 1 81 ? 6.368 2.003 -0.579 1.00 90.81 81 TYR A N 1
ATOM 665 C CA . TYR A 1 81 ? 7.464 1.914 -1.532 1.00 90.81 81 TYR A CA 1
ATOM 666 C C . TYR A 1 81 ? 7.405 3.053 -2.551 1.00 90.81 81 TYR A C 1
ATOM 668 O O . TYR A 1 81 ? 6.355 3.341 -3.133 1.00 90.81 81 TYR A O 1
ATOM 676 N N . ARG A 1 82 ? 8.561 3.676 -2.805 1.00 90.38 82 ARG A N 1
ATOM 677 C CA . ARG A 1 82 ? 8.739 4.685 -3.851 1.00 90.38 82 ARG A CA 1
ATOM 678 C C . ARG A 1 82 ? 9.502 4.064 -5.013 1.00 90.38 82 ARG A C 1
ATOM 680 O O . ARG A 1 82 ? 10.646 3.652 -4.853 1.00 90.38 82 ARG A O 1
ATOM 687 N N . PHE A 1 83 ? 8.875 4.038 -6.185 1.00 89.19 83 PHE A N 1
ATOM 688 C CA . PHE A 1 83 ? 9.585 3.689 -7.411 1.00 89.19 83 PHE A CA 1
ATOM 689 C C . PHE A 1 83 ? 10.599 4.786 -7.763 1.00 89.19 83 PHE A C 1
ATOM 691 O O . PHE A 1 83 ? 10.293 5.968 -7.552 1.00 89.19 83 PHE A O 1
ATOM 698 N N . PRO A 1 84 ? 11.765 4.422 -8.322 1.00 85.50 84 PRO A N 1
ATOM 699 C CA . PRO A 1 84 ? 12.671 5.394 -8.913 1.00 85.50 84 PRO A CA 1
ATOM 700 C C . PRO A 1 84 ? 11.937 6.248 -9.949 1.00 85.50 84 PRO A C 1
ATOM 702 O O . PRO A 1 84 ? 11.059 5.770 -10.676 1.00 85.50 84 PRO A O 1
ATOM 705 N N . SER A 1 85 ? 12.274 7.529 -9.988 1.00 83.38 85 SER A N 1
ATOM 706 C CA . SER A 1 85 ? 11.852 8.430 -11.051 1.00 83.38 85 SER A CA 1
ATOM 707 C C . SER A 1 85 ? 12.461 7.998 -12.386 1.00 83.38 85 SER A C 1
ATOM 709 O O . SER A 1 85 ? 13.442 7.259 -12.436 1.00 83.38 85 SER A O 1
ATOM 711 N N . LEU A 1 86 ? 11.894 8.490 -13.489 1.00 79.25 86 LEU A N 1
ATOM 712 C CA . LEU A 1 86 ? 12.417 8.205 -14.828 1.00 79.25 86 LEU A CA 1
ATOM 713 C C . LEU A 1 86 ? 13.863 8.686 -15.005 1.00 79.25 86 LEU A C 1
ATOM 715 O O . LEU A 1 86 ? 14.634 8.033 -15.694 1.00 79.25 86 LEU A O 1
ATOM 719 N N . PHE A 1 87 ? 14.245 9.779 -14.340 1.00 75.62 87 PHE A N 1
ATOM 720 C CA . PHE A 1 87 ? 15.628 10.249 -14.319 1.00 75.62 87 PHE A CA 1
ATOM 721 C C . PHE A 1 87 ? 16.532 9.308 -13.509 1.00 75.62 87 PHE A C 1
ATOM 723 O O . PHE A 1 87 ? 17.549 8.862 -14.021 1.00 75.62 87 PHE A O 1
ATOM 730 N N . GLU A 1 88 ? 16.144 8.916 -12.291 1.00 79.25 88 GLU A N 1
ATOM 731 C CA . GLU A 1 88 ? 16.933 7.967 -11.478 1.00 79.25 88 GLU A CA 1
ATOM 732 C C . GLU A 1 88 ? 17.102 6.599 -12.163 1.00 79.25 88 GLU A C 1
ATOM 734 O O . GLU A 1 88 ? 18.109 5.931 -11.961 1.00 79.25 88 GLU A O 1
ATOM 739 N N . ALA A 1 89 ? 16.113 6.173 -12.951 1.00 75.56 89 ALA A N 1
ATOM 740 C CA . ALA A 1 89 ? 16.099 4.867 -13.603 1.00 75.56 89 ALA A CA 1
ATOM 741 C C . ALA A 1 89 ? 16.801 4.839 -14.970 1.00 75.56 89 ALA A C 1
ATOM 743 O O . ALA A 1 89 ? 17.367 3.813 -15.337 1.00 75.56 89 ALA A O 1
ATOM 744 N N . PHE A 1 90 ? 16.716 5.932 -15.737 1.00 75.25 90 PHE A N 1
ATOM 745 C CA . PHE A 1 90 ? 17.069 5.943 -17.163 1.00 75.25 90 PHE A CA 1
ATOM 746 C C . PHE A 1 90 ? 17.942 7.124 -17.586 1.00 75.25 90 PHE A C 1
ATOM 748 O O . PHE A 1 90 ? 18.209 7.276 -18.783 1.00 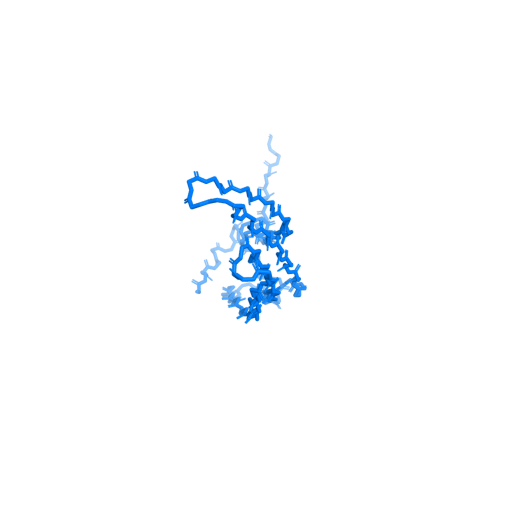75.25 90 PHE A O 1
ATOM 755 N N . SER A 1 91 ? 18.385 7.966 -16.648 1.00 69.88 91 SER A N 1
ATOM 756 C CA . SER A 1 91 ? 19.405 8.956 -16.976 1.00 69.88 91 SER A CA 1
ATOM 757 C C . SER A 1 91 ? 20.763 8.287 -17.109 1.00 69.88 91 SER A C 1
ATOM 759 O O . SER A 1 91 ? 21.167 7.480 -16.273 1.00 69.88 91 SER A O 1
ATOM 761 N N . ASN A 1 92 ? 21.466 8.626 -18.183 1.00 62.94 92 ASN A N 1
ATOM 762 C CA . ASN A 1 92 ? 22.888 8.366 -18.288 1.00 62.94 92 ASN A CA 1
ATOM 763 C C . ASN A 1 92 ? 23.598 9.699 -18.117 1.00 62.94 92 ASN A C 1
ATOM 765 O O . ASN A 1 92 ? 23.5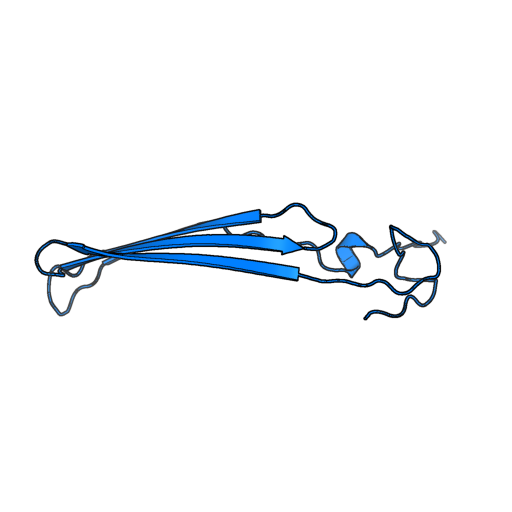21 10.568 -18.984 1.00 62.94 92 ASN A O 1
ATOM 769 N N . ILE A 1 93 ? 24.243 9.876 -16.970 1.00 56.97 93 ILE A N 1
ATOM 770 C CA . ILE A 1 93 ? 25.083 11.038 -16.724 1.00 56.97 93 ILE A CA 1
ATOM 771 C C . ILE A 1 93 ? 26.465 10.660 -17.244 1.00 56.97 93 ILE A C 1
ATOM 773 O O . ILE A 1 93 ? 27.302 10.151 -16.501 1.00 56.97 93 ILE A O 1
ATOM 777 N N . ASN A 1 94 ? 26.718 10.891 -18.531 1.00 52.28 94 ASN A N 1
ATOM 778 C CA . ASN A 1 94 ? 28.098 10.985 -18.986 1.00 52.28 94 ASN A CA 1
ATOM 779 C C . ASN A 1 94 ? 28.638 12.334 -18.491 1.00 52.28 94 ASN A C 1
ATOM 781 O O . ASN A 1 94 ? 28.670 13.316 -19.231 1.00 52.28 94 ASN A O 1
ATOM 785 N N . SER A 1 95 ? 28.998 12.403 -17.206 1.00 45.53 95 SER A N 1
ATOM 786 C CA . SER A 1 95 ? 29.919 13.428 -16.725 1.00 45.53 95 SER A CA 1
ATOM 787 C C . SER A 1 95 ? 31.255 13.090 -17.360 1.00 45.53 95 SER A C 1
ATOM 789 O O . SER A 1 95 ? 32.054 12.359 -16.781 1.00 45.53 95 SER A O 1
ATOM 791 N N . GLY A 1 96 ? 31.453 13.561 -18.592 1.00 43.84 96 GLY A N 1
ATOM 792 C CA . GLY A 1 96 ? 32.763 13.587 -19.210 1.00 43.84 96 GLY A CA 1
ATOM 793 C C . GLY A 1 96 ? 33.705 14.227 -18.204 1.00 43.84 96 GLY A C 1
ATOM 794 O O . GLY A 1 96 ? 33.572 15.412 -17.903 1.00 43.84 96 GLY A O 1
ATOM 795 N N . GLY A 1 97 ? 34.574 13.403 -17.620 1.00 45.34 97 GLY A N 1
ATOM 796 C CA . GLY A 1 97 ? 35.700 13.881 -16.849 1.00 45.34 97 GLY A CA 1
ATOM 797 C C . GLY A 1 97 ? 36.522 14.763 -17.771 1.00 45.34 97 GLY A C 1
ATOM 798 O O . GLY A 1 97 ? 37.157 14.268 -18.702 1.00 45.34 97 GLY A O 1
ATOM 799 N N . VAL A 1 98 ? 36.437 16.064 -17.530 1.00 43.59 98 VAL A N 1
ATOM 800 C CA . VAL A 1 98 ? 37.556 16.978 -17.719 1.00 43.59 98 VAL A CA 1
ATOM 801 C C . VAL A 1 98 ? 38.141 17.262 -16.349 1.00 43.59 98 VAL A C 1
ATOM 803 O O . VAL A 1 98 ? 37.341 17.419 -15.396 1.00 43.59 98 VAL A O 1
#

Foldseek 3Di:
DAQDPLAWFAQPPDGNDDNDKDKDKDKDKDWDADDVNQKIKIKMWMWMDIPPDDIDIKIKIKIWGHPDPPDIDIDIDIDDDDDDDSRRVTTDPPPPDD

Sequence (98 aa):
MIIPDGNYFINPESPGKNLQYWKVGGFVQATKYFVDDKIKINAVLRIDKNQYFDPKLNPRISIVYTPEKKHNFRASFQQGYRFPSLFEAFSNINSGGV

Secondary structure (DSSP, 8-state):
-B---SSS---SSSTTS-B---EEEEEEEEEEEETTTTEEEEEEEEEEEETTEEEEEEEEEEEEEEEETTEEEEEEEE----PPPHHHHH--------